Protein AF-A0AAV5CLV4-F1 (afdb_monomer_lite)

InterPro domains:
  IPR002110 Ankyrin repeat [PF13857] (15-65)
  IPR002110 Ankyrin repeat [PS50088] (26-47)
  IPR036770 Ankyrin repeat-containing domain superfamily [G3DSA:1.25.40.20] (1-71)
  IPR036770 Ankyrin repeat-containing domain superfamily [SSF48403] (18-70)

pLDDT: mean 81.52, std 14.46, range [46.47, 95.0]

Structure (mmCIF, N/CA/C/O backbone):
data_AF-A0AAV5CLV4-F1
#
_entry.id   AF-A0AAV5CLV4-F1
#
loop_
_atom_site.group_PDB
_atom_site.id
_atom_site.type_symbol
_atom_site.label_atom_id
_atom_site.label_alt_id
_atom_site.label_comp_id
_atom_site.label_asym_id
_atom_site.label_entity_id
_atom_site.label_seq_id
_atom_site.pdbx_PDB_ins_code
_atom_site.Cartn_x
_atom_site.Cartn_y
_atom_site.Cartn_z
_atom_site.occupancy
_atom_site.B_iso_or_equiv
_atom_site.auth_seq_id
_atom_site.auth_comp_id
_atom_site.auth_asym_id
_atom_site.auth_atom_id
_atom_site.pdbx_PDB_model_num
ATOM 1 N N . MET A 1 1 ? -28.690 1.487 24.143 1.00 60.78 1 MET A N 1
ATOM 2 C CA . MET A 1 1 ? -28.660 0.338 23.209 1.00 60.78 1 MET A CA 1
ATOM 3 C C . MET A 1 1 ? -27.965 0.658 21.880 1.00 60.78 1 MET A C 1
ATOM 5 O O . MET A 1 1 ? -27.259 -0.201 21.384 1.00 60.78 1 MET A O 1
ATOM 9 N N . VAL A 1 2 ? -28.092 1.872 21.317 1.00 60.97 2 VAL A N 1
ATOM 10 C CA . VAL A 1 2 ? -27.455 2.236 20.024 1.00 60.97 2 VAL A CA 1
ATOM 11 C C . VAL A 1 2 ? -25.943 2.498 20.141 1.00 60.97 2 VAL A C 1
ATOM 13 O O . VAL A 1 2 ? -25.175 2.128 19.260 1.00 60.97 2 VAL A O 1
ATOM 16 N N . SER A 1 3 ? -25.487 3.051 21.271 1.00 67.94 3 SER A N 1
ATOM 17 C CA . SER A 1 3 ? -24.068 3.364 21.504 1.00 67.94 3 SER A CA 1
ATOM 18 C C . SER A 1 3 ? -23.170 2.1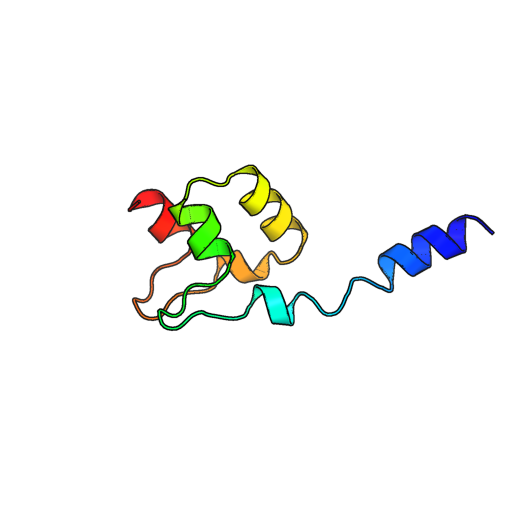24 21.579 1.00 67.94 3 SER A C 1
ATOM 20 O O . SER A 1 3 ? -22.006 2.204 21.213 1.00 67.94 3 SER A O 1
ATOM 22 N N . LEU A 1 4 ? -23.712 0.972 21.996 1.00 62.34 4 LEU A N 1
ATOM 23 C CA . LEU A 1 4 ? -22.965 -0.288 22.077 1.00 62.34 4 LEU A CA 1
ATOM 24 C C . LEU A 1 4 ? -22.656 -0.854 20.681 1.00 62.34 4 LEU A C 1
ATOM 26 O O . LEU A 1 4 ? -21.599 -1.436 20.483 1.00 62.34 4 LEU A O 1
ATOM 30 N N . LEU A 1 5 ? -23.543 -0.634 19.703 1.00 61.12 5 LEU A N 1
ATOM 31 C CA . LEU A 1 5 ? -23.339 -1.067 18.315 1.00 61.12 5 LEU A CA 1
ATOM 32 C C . LEU A 1 5 ? -22.294 -0.206 17.596 1.00 61.12 5 LEU A C 1
ATOM 34 O O . LEU A 1 5 ? -21.468 -0.743 16.865 1.00 61.12 5 LEU A O 1
ATOM 38 N N . ILE A 1 6 ? -22.290 1.110 17.843 1.00 65.88 6 ILE A N 1
ATOM 39 C CA . ILE A 1 6 ? -21.262 2.023 17.313 1.00 65.88 6 ILE A CA 1
ATOM 40 C C . ILE A 1 6 ? -19.895 1.691 17.924 1.00 65.88 6 ILE A C 1
ATOM 42 O O . ILE A 1 6 ? -18.895 1.641 17.216 1.00 65.88 6 ILE A O 1
ATOM 46 N N . TRP A 1 7 ? -19.857 1.403 19.226 1.00 65.50 7 TRP A N 1
ATOM 47 C CA . TRP A 1 7 ? -18.628 1.033 19.922 1.00 65.50 7 TRP A CA 1
ATOM 48 C C . TRP A 1 7 ? -18.100 -0.335 19.469 1.00 65.50 7 TRP A C 1
ATOM 50 O O . TRP A 1 7 ? -16.928 -0.449 19.148 1.00 65.50 7 TRP A O 1
ATOM 60 N N . LEU A 1 8 ? -18.962 -1.345 19.306 1.00 60.12 8 LEU A N 1
ATOM 61 C CA . LEU A 1 8 ? -18.568 -2.658 18.776 1.00 60.12 8 LEU A CA 1
ATOM 62 C C . LEU A 1 8 ? -18.098 -2.609 17.317 1.00 60.12 8 LEU A C 1
ATOM 64 O O . LEU A 1 8 ? -17.191 -3.355 16.959 1.00 60.12 8 LEU A O 1
ATOM 68 N N . ALA A 1 9 ? -18.662 -1.728 16.487 1.00 58.12 9 ALA A N 1
ATOM 69 C CA . ALA A 1 9 ? -18.153 -1.491 15.135 1.00 58.12 9 ALA A CA 1
ATOM 70 C C . ALA A 1 9 ? -16.742 -0.868 15.149 1.00 58.12 9 ALA A C 1
ATOM 72 O O . ALA A 1 9 ? -15.936 -1.153 14.264 1.00 58.12 9 ALA A O 1
ATOM 73 N N . GLN A 1 10 ? -16.431 -0.061 16.170 1.00 59.28 10 GLN A N 1
ATOM 74 C CA . GLN A 1 10 ? -15.109 0.528 16.394 1.00 59.28 10 GLN A CA 1
ATOM 75 C C . GLN A 1 10 ? -14.111 -0.491 16.988 1.00 59.28 10 GLN A C 1
ATOM 77 O O . GLN A 1 10 ? -12.943 -0.495 16.602 1.00 59.28 10 GLN A O 1
ATOM 82 N N . GLU A 1 11 ? -14.573 -1.362 17.891 1.00 57.72 11 GLU A N 1
ATOM 83 C CA . GLU A 1 11 ? -13.784 -2.368 18.623 1.00 57.72 11 GLU A CA 1
ATOM 84 C C . GLU A 1 11 ? -13.417 -3.570 17.735 1.00 57.72 11 GLU A C 1
ATOM 86 O O . GLU A 1 11 ? -12.290 -4.061 17.759 1.00 57.72 11 GLU A O 1
ATOM 91 N N . HIS A 1 12 ? -14.341 -3.996 16.865 1.00 48.28 12 HIS A N 1
ATOM 92 C CA . HIS A 1 12 ? -14.091 -4.940 15.774 1.00 48.28 12 HIS A CA 1
ATOM 93 C C . HIS A 1 12 ? -13.565 -4.223 14.526 1.00 48.28 12 HIS A C 1
ATOM 95 O O . HIS A 1 12 ? -13.920 -4.571 13.396 1.00 48.28 12 HIS A O 1
ATOM 101 N N . ARG A 1 13 ? -12.645 -3.264 14.710 1.00 50.75 13 ARG A N 1
ATOM 102 C CA . ARG A 1 13 ? -11.650 -2.932 13.687 1.00 50.75 13 ARG A CA 1
ATOM 103 C C . ARG A 1 13 ? -10.890 -4.226 13.423 1.00 50.75 13 ARG A C 1
ATOM 105 O O . ARG A 1 13 ? -9.967 -4.598 14.142 1.00 50.75 13 ARG A O 1
ATOM 112 N N . LEU A 1 14 ? -11.421 -4.968 12.455 1.00 47.56 14 LEU A N 1
ATOM 113 C CA . LEU A 1 14 ? -10.994 -6.283 12.017 1.00 47.56 14 LEU A CA 1
ATOM 114 C C . LEU A 1 14 ? -9.469 -6.318 12.007 1.00 47.56 14 LEU A C 1
ATOM 116 O O . LEU A 1 14 ? -8.841 -5.322 11.646 1.00 47.56 14 LEU A O 1
ATOM 120 N N . GLY A 1 15 ? -8.881 -7.455 12.378 1.00 46.47 15 GLY A N 1
ATOM 121 C CA . GLY A 1 15 ? -7.445 -7.738 12.302 1.00 46.47 15 GLY A CA 1
ATOM 122 C C . GLY A 1 15 ? -6.878 -7.713 10.872 1.00 46.47 15 GLY A C 1
ATOM 123 O O . GLY A 1 15 ? -6.148 -8.609 10.472 1.00 46.47 15 GLY A O 1
ATOM 124 N N . ALA A 1 16 ? -7.218 -6.688 10.098 1.00 53.66 16 ALA A N 1
ATOM 125 C CA . ALA A 1 16 ? -6.798 -6.375 8.757 1.00 53.66 16 ALA A CA 1
ATOM 126 C C . ALA A 1 16 ? -5.518 -5.521 8.645 1.00 53.66 16 ALA A C 1
ATOM 128 O O . ALA A 1 16 ? -4.979 -5.520 7.539 1.00 53.66 16 ALA A O 1
ATOM 129 N N . PRO A 1 17 ? -4.943 -4.833 9.668 1.00 57.41 17 PRO A N 1
ATOM 130 C CA . PRO A 1 17 ? -3.700 -4.093 9.420 1.00 57.41 17 PRO A CA 1
ATOM 131 C C . PRO A 1 17 ? -2.549 -5.030 9.016 1.00 57.41 17 PRO A C 1
ATOM 133 O O . PRO A 1 17 ? -1.699 -4.651 8.211 1.00 57.41 17 PRO A O 1
ATOM 136 N N . SER A 1 18 ? -2.565 -6.283 9.485 1.00 64.31 18 SER A N 1
ATOM 137 C CA . SER A 1 18 ? -1.611 -7.330 9.092 1.00 64.31 18 SER A CA 1
ATOM 138 C C . SER A 1 18 ? -1.825 -7.851 7.663 1.00 64.31 18 SER A C 1
ATOM 140 O O . SER A 1 18 ? -0.868 -8.261 7.010 1.00 64.31 18 SER A O 1
ATOM 142 N N . LEU A 1 19 ? -3.060 -7.822 7.146 1.00 72.38 19 LEU A N 1
ATOM 143 C CA . LEU A 1 19 ? -3.353 -8.205 5.762 1.00 72.38 19 LEU A CA 1
ATOM 144 C C . LEU A 1 19 ? -2.953 -7.107 4.779 1.00 72.38 19 LEU A C 1
ATOM 146 O O . LEU A 1 19 ? -2.375 -7.413 3.742 1.00 72.38 19 LEU A O 1
ATOM 150 N N . LEU A 1 20 ? -3.204 -5.839 5.113 1.00 80.12 20 LEU A N 1
ATOM 151 C CA . LEU A 1 20 ? -2.847 -4.716 4.241 1.00 80.12 20 LEU A CA 1
ATOM 152 C C . LEU A 1 20 ? -1.325 -4.516 4.135 1.00 80.12 20 LEU A C 1
ATOM 154 O O . LEU A 1 20 ? -0.826 -4.023 3.125 1.00 80.12 20 LEU A O 1
ATOM 158 N N . SER A 1 21 ? -0.582 -4.935 5.162 1.00 81.81 21 SER A N 1
ATOM 159 C CA . SER A 1 21 ? 0.885 -4.923 5.186 1.00 81.81 21 SER A CA 1
ATOM 160 C C . SER A 1 21 ? 1.529 -6.159 4.550 1.00 81.81 21 SER A C 1
ATOM 162 O O . SER A 1 21 ? 2.758 -6.206 4.436 1.00 81.81 21 SER A O 1
ATOM 164 N N . ARG A 1 22 ? 0.742 -7.136 4.069 1.00 87.62 22 ARG A N 1
ATOM 165 C CA . ARG A 1 22 ? 1.296 -8.238 3.275 1.00 87.62 22 ARG A CA 1
ATOM 166 C C . ARG A 1 22 ? 1.922 -7.706 1.993 1.00 87.62 22 ARG A C 1
ATOM 168 O O . ARG A 1 22 ? 1.360 -6.864 1.295 1.00 87.62 22 ARG A O 1
ATOM 175 N N . LYS A 1 23 ? 3.083 -8.270 1.681 1.00 91.25 23 LYS A N 1
ATOM 176 C CA . LYS A 1 23 ? 3.826 -8.010 0.456 1.00 91.25 23 LYS A CA 1
ATOM 177 C C . LYS A 1 23 ? 3.633 -9.162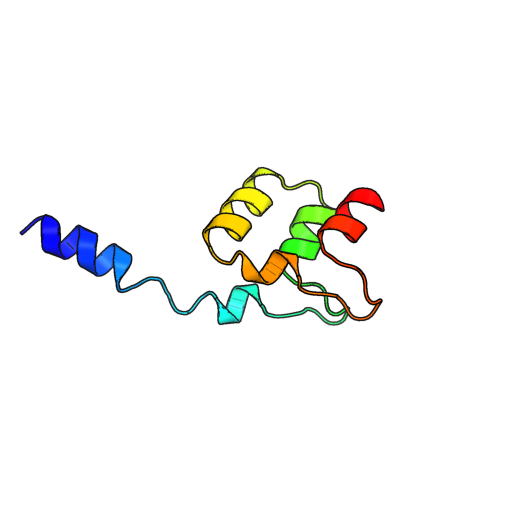 -0.525 1.00 91.25 23 LYS A C 1
ATOM 179 O O . LYS A 1 23 ? 3.581 -10.323 -0.115 1.00 91.25 23 LYS A O 1
ATOM 184 N N . ASN A 1 24 ? 3.530 -8.847 -1.812 1.00 90.75 24 ASN A N 1
ATOM 185 C CA . ASN A 1 24 ? 3.588 -9.845 -2.877 1.00 90.75 24 ASN A CA 1
ATOM 186 C C . ASN A 1 24 ? 5.048 -10.316 -3.106 1.00 90.75 24 ASN A C 1
ATOM 188 O O . ASN A 1 24 ? 5.960 -9.940 -2.367 1.00 90.75 24 ASN A O 1
ATOM 192 N N . ARG A 1 25 ? 5.289 -11.128 -4.147 1.00 94.06 25 ARG A N 1
ATOM 193 C CA . ARG A 1 25 ? 6.637 -11.637 -4.487 1.00 94.06 25 ARG A CA 1
ATOM 194 C C . ARG A 1 25 ? 7.664 -10.537 -4.794 1.00 94.06 25 ARG A C 1
ATOM 196 O O . ARG A 1 25 ? 8.854 -10.754 -4.607 1.00 94.06 25 ARG A O 1
ATOM 203 N N . GLU A 1 26 ? 7.210 -9.368 -5.223 1.00 90.25 26 GLU A N 1
ATOM 204 C CA . GLU A 1 26 ? 8.044 -8.206 -5.553 1.00 90.25 26 GLU A CA 1
ATOM 205 C C . GLU A 1 26 ? 8.224 -7.260 -4.358 1.00 90.25 26 GLU A C 1
ATOM 207 O O . GLU A 1 26 ? 8.875 -6.223 -4.461 1.00 90.25 26 GLU A O 1
ATOM 212 N N . GLY A 1 27 ? 7.646 -7.591 -3.201 1.00 93.62 27 GLY A N 1
ATOM 213 C CA . GLY A 1 27 ? 7.656 -6.712 -2.039 1.00 93.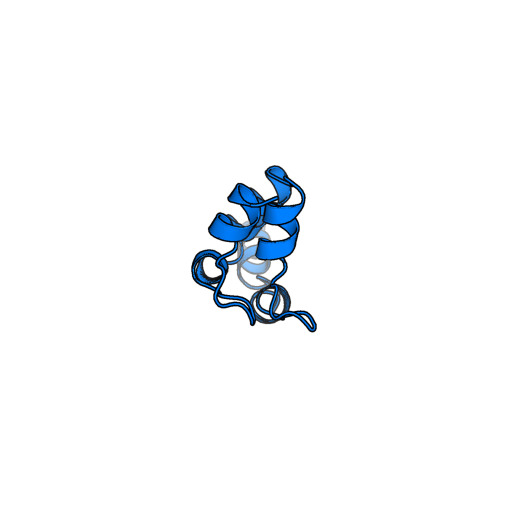62 27 GLY A CA 1
ATOM 214 C C . GLY A 1 27 ? 6.554 -5.648 -2.062 1.00 93.62 27 GLY A C 1
ATOM 215 O O . GLY A 1 27 ? 6.472 -4.851 -1.128 1.00 93.62 27 GLY A O 1
ATOM 216 N N . ASN A 1 28 ? 5.701 -5.623 -3.090 1.00 92.50 28 ASN A N 1
ATOM 217 C CA . ASN A 1 28 ? 4.637 -4.635 -3.227 1.00 92.50 28 ASN A CA 1
ATOM 218 C C . ASN A 1 28 ? 3.523 -4.918 -2.217 1.00 92.50 28 ASN A C 1
ATOM 220 O O . ASN A 1 28 ? 2.996 -6.030 -2.136 1.00 92.50 28 ASN A O 1
ATOM 224 N N . THR A 1 29 ? 3.166 -3.896 -1.445 1.00 92.88 29 THR A N 1
ATOM 225 C CA . THR A 1 29 ? 1.950 -3.897 -0.622 1.00 92.88 29 THR A CA 1
ATOM 226 C C . THR A 1 29 ? 0.732 -3.565 -1.480 1.00 92.88 29 THR A C 1
ATOM 228 O O . THR A 1 29 ? 0.860 -3.109 -2.617 1.00 92.88 29 THR A O 1
ATOM 231 N N . VAL A 1 30 ? -0.467 -3.713 -0.913 1.00 91.94 30 VAL A N 1
ATOM 232 C CA . VAL A 1 30 ? -1.712 -3.297 -1.582 1.00 91.94 30 VAL A 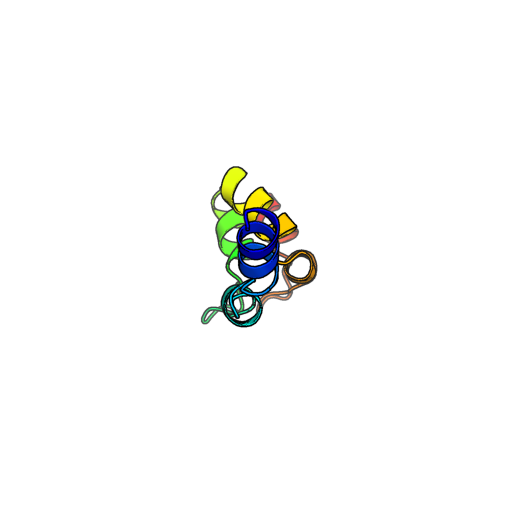CA 1
ATOM 233 C C . VAL A 1 30 ? -1.683 -1.823 -2.009 1.00 91.94 30 VAL A C 1
ATOM 235 O O . VAL A 1 30 ? -2.220 -1.475 -3.056 1.00 91.94 30 VAL A O 1
ATOM 238 N N . LEU A 1 31 ? -0.983 -0.970 -1.252 1.00 92.19 31 LEU A N 1
ATOM 239 C CA . LEU A 1 31 ? -0.844 0.446 -1.575 1.00 92.19 31 LEU A CA 1
ATOM 240 C C . LEU A 1 31 ? 0.061 0.684 -2.792 1.00 92.19 31 LEU A C 1
ATOM 242 O O . LEU A 1 31 ? -0.249 1.559 -3.586 1.00 92.19 31 LEU A O 1
ATOM 246 N N . HIS A 1 32 ? 1.126 -0.108 -2.977 1.00 93.31 32 HIS A N 1
ATOM 247 C CA . HIS A 1 32 ? 1.956 -0.032 -4.189 1.00 93.31 32 HIS A CA 1
ATOM 248 C C . HIS A 1 32 ? 1.131 -0.359 -5.434 1.00 93.31 32 HIS A C 1
ATOM 250 O O . HIS A 1 32 ? 1.226 0.341 -6.433 1.00 93.31 32 HIS A O 1
ATOM 256 N N . MET A 1 33 ? 0.290 -1.395 -5.353 1.00 93.06 33 MET A N 1
ATOM 257 C CA . MET A 1 33 ? -0.578 -1.799 -6.462 1.00 93.06 33 MET A CA 1
ATOM 258 C C . MET A 1 33 ? -1.643 -0.737 -6.760 1.00 93.06 33 MET A C 1
ATOM 260 O O . MET A 1 33 ? -1.871 -0.408 -7.918 1.00 93.06 33 MET A O 1
ATOM 264 N N . ALA A 1 34 ? -2.280 -0.180 -5.725 1.00 92.81 34 ALA A N 1
ATOM 265 C CA . ALA A 1 34 ? -3.285 0.869 -5.895 1.00 92.81 34 ALA A CA 1
ATOM 266 C C . ALA A 1 34 ? -2.685 2.138 -6.524 1.00 92.81 34 ALA A C 1
ATOM 268 O O . ALA A 1 34 ? -3.280 2.699 -7.438 1.00 92.81 34 ALA A O 1
ATOM 269 N N . ALA A 1 35 ? -1.491 2.535 -6.076 1.00 93.44 35 ALA A N 1
ATOM 270 C CA . ALA A 1 35 ? -0.712 3.630 -6.644 1.00 93.44 35 ALA A CA 1
ATOM 271 C C . ALA A 1 35 ? -0.339 3.383 -8.115 1.00 93.44 35 ALA A C 1
ATOM 273 O O . ALA A 1 35 ? -0.630 4.218 -8.962 1.00 93.44 35 ALA A O 1
ATOM 274 N N . HIS A 1 36 ? 0.237 2.217 -8.417 1.00 91.88 36 HIS A N 1
ATOM 275 C CA . HIS A 1 36 ? 0.651 1.822 -9.768 1.00 91.88 36 HIS A CA 1
ATOM 276 C C . HIS A 1 36 ? -0.499 1.832 -10.787 1.00 91.88 36 HIS A C 1
ATOM 278 O O . HIS A 1 36 ? -0.297 2.059 -11.973 1.00 91.88 36 HIS A O 1
ATOM 284 N N . HIS A 1 37 ? -1.717 1.520 -10.342 1.00 91.19 37 HIS A N 1
ATOM 285 C CA . HIS A 1 37 ? -2.894 1.456 -11.207 1.00 91.19 37 HIS A CA 1
ATOM 286 C C . HIS A 1 37 ? -3.759 2.728 -11.174 1.00 91.19 37 HIS A C 1
ATOM 288 O O . HIS A 1 37 ? -4.822 2.738 -11.794 1.00 91.19 37 HIS A O 1
ATOM 294 N N . GLY A 1 38 ? -3.347 3.782 -10.455 1.00 90.06 38 GLY A N 1
ATOM 295 C CA . GLY A 1 38 ? -4.113 5.032 -10.348 1.00 90.06 38 GLY A CA 1
ATOM 296 C C . GLY A 1 38 ? -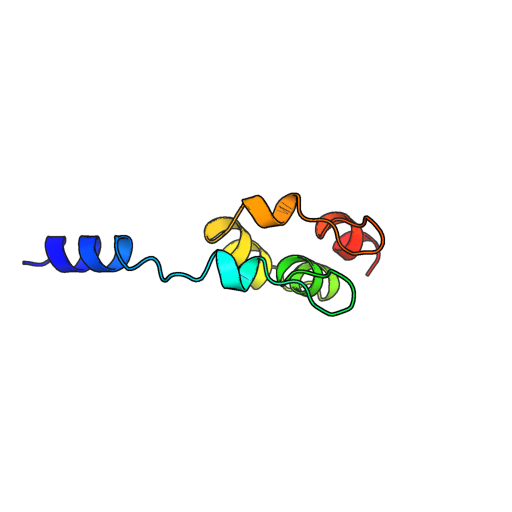5.476 4.862 -9.666 1.00 90.06 38 GLY A C 1
ATOM 297 O O . GLY A 1 38 ? -6.470 5.466 -10.059 1.00 90.06 38 GLY A O 1
ATOM 298 N N . HIS A 1 39 ? -5.576 3.964 -8.685 1.00 93.44 39 HIS A N 1
ATOM 299 C CA . HIS A 1 39 ? -6.819 3.710 -7.956 1.00 93.44 39 HIS A CA 1
ATOM 300 C C . HIS A 1 39 ? -6.974 4.659 -6.764 1.00 93.44 39 HIS A C 1
ATOM 302 O O . HIS A 1 39 ? -6.908 4.239 -5.607 1.00 93.44 39 HIS A O 1
ATOM 308 N N . ASP A 1 40 ? -7.225 5.935 -7.048 1.00 90.19 40 ASP A N 1
ATOM 309 C CA . ASP A 1 40 ? -7.238 7.028 -6.064 1.00 90.19 40 ASP A CA 1
ATOM 310 C C . ASP A 1 40 ? -8.190 6.771 -4.883 1.00 90.19 40 ASP A C 1
ATOM 312 O O . ASP A 1 40 ? -7.812 6.904 -3.719 1.00 90.19 40 ASP A O 1
ATOM 316 N N . ALA A 1 41 ? -9.405 6.290 -5.169 1.00 90.75 41 ALA A N 1
ATOM 317 C CA . ALA A 1 41 ? -10.392 5.955 -4.139 1.00 90.75 41 ALA A CA 1
ATOM 318 C C . ALA A 1 41 ? -9.916 4.824 -3.207 1.00 90.75 41 ALA A C 1
ATOM 320 O O . ALA A 1 41 ? -10.209 4.814 -2.013 1.00 90.75 41 ALA A O 1
ATOM 321 N N . VAL A 1 42 ? -9.157 3.861 -3.739 1.00 88.25 42 VAL A N 1
ATOM 322 C CA . VAL A 1 42 ? -8.583 2.766 -2.945 1.00 88.25 42 VAL A CA 1
ATOM 323 C C . VAL A 1 42 ? -7.424 3.287 -2.097 1.00 88.25 42 VAL A C 1
ATOM 325 O O . VAL A 1 42 ? -7.289 2.891 -0.941 1.00 88.25 42 VAL A O 1
ATOM 328 N N . VAL A 1 43 ? -6.616 4.204 -2.635 1.00 89.50 43 VAL A N 1
ATOM 329 C CA . VAL A 1 43 ? -5.520 4.857 -1.907 1.00 89.50 43 VAL A CA 1
ATOM 330 C C . VAL A 1 43 ? -6.047 5.640 -0.700 1.00 89.50 43 VAL A C 1
ATOM 332 O O . VAL A 1 43 ? -5.500 5.481 0.393 1.00 89.50 43 VAL A O 1
ATOM 335 N N . GLU A 1 44 ? -7.131 6.407 -0.844 1.00 89.50 44 GLU A N 1
ATOM 336 C CA . GLU A 1 44 ? -7.755 7.123 0.281 1.00 89.50 44 GLU A CA 1
ATOM 337 C C . GLU A 1 44 ? -8.221 6.171 1.388 1.00 89.50 44 GLU A C 1
ATOM 339 O O . GLU A 1 44 ? -7.889 6.357 2.563 1.00 89.50 44 GLU A O 1
ATOM 344 N N . VAL A 1 45 ? -8.940 5.105 1.023 1.00 88.88 45 VAL A N 1
ATOM 345 C CA . VAL A 1 45 ? -9.425 4.110 1.991 1.00 88.88 45 VAL A CA 1
ATOM 346 C C . VAL A 1 45 ? -8.257 3.422 2.703 1.00 88.88 45 VAL A C 1
ATOM 348 O O . VAL A 1 45 ? -8.296 3.229 3.920 1.00 88.88 45 VAL A O 1
ATOM 351 N N . LEU A 1 46 ? -7.190 3.087 1.974 1.00 86.81 46 LEU A N 1
ATOM 352 C CA . LEU A 1 46 ? -5.988 2.477 2.543 1.00 86.81 46 LEU A CA 1
ATOM 353 C C . LEU A 1 46 ? -5.237 3.425 3.483 1.00 86.81 46 LEU A C 1
ATOM 355 O O . LEU A 1 46 ? -4.732 2.964 4.506 1.00 86.81 46 LEU A O 1
ATOM 359 N N . MET A 1 47 ? -5.195 4.727 3.189 1.00 86.38 47 MET A N 1
ATOM 360 C CA . MET A 1 47 ? -4.591 5.727 4.076 1.00 86.38 47 MET A CA 1
ATOM 361 C C . MET A 1 47 ? -5.367 5.887 5.383 1.00 86.38 47 MET A C 1
ATOM 363 O O . MET A 1 47 ? -4.756 5.993 6.447 1.00 86.38 47 MET A O 1
ATOM 367 N N . LEU A 1 48 ? -6.700 5.838 5.325 1.00 86.50 48 LEU A N 1
ATOM 368 C CA . LEU A 1 48 ? -7.554 5.876 6.516 1.00 86.50 48 LEU A CA 1
ATOM 369 C C . LEU A 1 48 ? -7.455 4.590 7.350 1.00 86.50 48 LEU A C 1
ATOM 371 O O . LEU A 1 48 ? -7.531 4.631 8.581 1.00 86.50 48 LEU A O 1
ATOM 375 N N . ALA A 1 49 ? -7.297 3.440 6.691 1.00 85.06 49 ALA A N 1
ATOM 376 C CA . ALA A 1 49 ? -7.221 2.143 7.352 1.00 85.06 49 ALA A CA 1
ATOM 377 C C . ALA A 1 49 ? -5.830 1.842 7.936 1.00 85.06 49 ALA A C 1
ATOM 379 O O . ALA A 1 49 ? -5.732 1.283 9.030 1.00 85.06 49 ALA A O 1
ATOM 380 N N . ALA A 1 50 ? -4.759 2.180 7.213 1.00 83.56 50 ALA A N 1
ATOM 381 C CA . ALA A 1 50 ? -3.389 1.800 7.546 1.00 83.56 50 ALA A CA 1
ATOM 382 C C . ALA A 1 50 ? -2.360 2.829 7.023 1.00 83.56 50 ALA A C 1
ATOM 384 O O . ALA A 1 50 ? -1.632 2.556 6.063 1.00 83.56 50 ALA A O 1
ATOM 385 N N . PRO A 1 51 ? -2.210 3.984 7.698 1.00 84.69 51 PRO A N 1
ATOM 386 C CA . PRO A 1 51 ? -1.298 5.049 7.268 1.00 84.69 51 PRO A CA 1
ATOM 387 C C . PRO A 1 51 ? 0.178 4.617 7.249 1.00 84.69 51 PRO A C 1
ATOM 389 O O . PRO A 1 51 ? 0.976 5.161 6.486 1.00 84.69 51 PRO A O 1
ATOM 392 N N . ALA A 1 52 ? 0.546 3.591 8.025 1.00 86.06 52 ALA A N 1
ATOM 393 C CA . ALA A 1 52 ? 1.895 3.023 8.051 1.00 86.06 52 ALA A CA 1
ATOM 394 C C . ALA A 1 52 ? 2.346 2.432 6.697 1.00 86.06 52 ALA A C 1
ATOM 396 O O . ALA A 1 52 ? 3.544 2.277 6.465 1.00 86.06 52 ALA A O 1
ATOM 397 N N . LEU A 1 53 ? 1.415 2.125 5.783 1.00 85.88 53 LEU A N 1
ATOM 398 C CA . LEU A 1 53 ? 1.743 1.610 4.449 1.00 85.88 53 LEU A CA 1
ATOM 399 C C . LEU A 1 53 ? 2.423 2.648 3.554 1.00 85.88 53 LEU A C 1
ATOM 401 O O . LEU A 1 53 ? 3.137 2.253 2.636 1.00 85.88 53 LEU A O 1
ATOM 405 N N . SER A 1 54 ? 2.232 3.943 3.828 1.00 86.38 54 SER A N 1
ATOM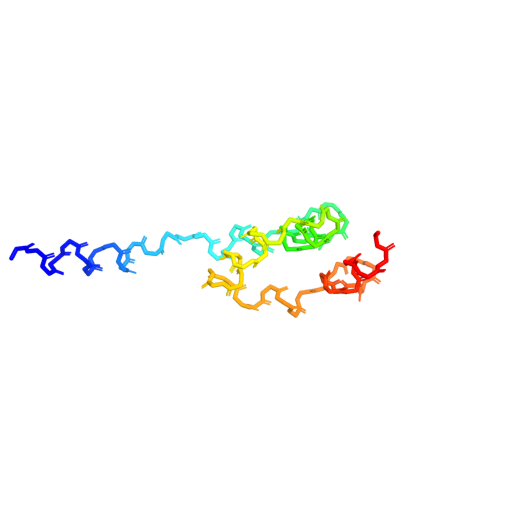 406 C CA . SER A 1 54 ? 2.859 5.044 3.080 1.00 86.38 54 SER A CA 1
ATOM 407 C C . SER A 1 54 ? 4.389 4.962 3.070 1.00 86.38 54 SER A C 1
ATOM 409 O O . SER A 1 54 ? 5.017 5.281 2.064 1.00 86.38 54 SER A O 1
ATOM 411 N N . SER A 1 55 ? 4.981 4.486 4.170 1.00 87.62 55 SER A N 1
ATOM 412 C CA . SER A 1 55 ? 6.431 4.351 4.342 1.00 87.62 55 SER A CA 1
ATOM 413 C C . SER A 1 55 ? 6.960 2.966 3.952 1.00 87.62 55 SER A C 1
ATOM 415 O O . SER A 1 55 ? 8.161 2.714 4.072 1.00 87.62 55 SER A O 1
ATOM 417 N N . ALA A 1 56 ? 6.097 2.035 3.537 1.00 89.50 56 ALA A N 1
ATOM 418 C CA . ALA A 1 56 ? 6.544 0.710 3.135 1.00 89.50 56 ALA A CA 1
ATOM 419 C C . ALA A 1 56 ? 7.359 0.801 1.841 1.00 89.50 56 ALA A C 1
ATOM 421 O O . ALA A 1 56 ? 6.994 1.538 0.937 1.00 89.50 56 ALA A O 1
ATOM 422 N N . VAL A 1 57 ? 8.424 0.011 1.730 1.00 93.31 57 VAL A N 1
ATOM 423 C CA . VAL A 1 57 ? 9.190 -0.133 0.484 1.00 93.31 57 VAL A CA 1
ATOM 424 C C . VAL A 1 57 ? 9.095 -1.555 -0.049 1.00 93.31 57 VAL A C 1
ATOM 426 O O . VAL A 1 57 ? 9.037 -2.519 0.732 1.00 93.31 57 VAL A O 1
ATOM 429 N N . ASN A 1 58 ? 9.060 -1.688 -1.370 1.00 93.19 58 ASN A N 1
ATOM 430 C CA . ASN A 1 58 ? 9.124 -2.978 -2.048 1.00 93.19 58 ASN A CA 1
ATOM 431 C C . ASN A 1 58 ? 10.567 -3.508 -2.149 1.00 93.19 58 ASN A C 1
ATOM 433 O O . ASN A 1 58 ? 11.500 -2.915 -1.605 1.00 93.19 58 ASN A O 1
ATOM 437 N N . ASN A 1 59 ? 10.768 -4.644 -2.823 1.00 95.00 59 ASN A N 1
ATOM 438 C CA . ASN A 1 59 ? 12.090 -5.276 -2.913 1.00 95.00 59 ASN A CA 1
ATOM 439 C C . ASN A 1 59 ? 13.087 -4.473 -3.764 1.00 95.00 59 ASN A C 1
ATOM 441 O O . ASN A 1 59 ? 14.289 -4.686 -3.647 1.00 95.00 59 ASN A O 1
ATOM 445 N N . ALA A 1 60 ? 12.604 -3.543 -4.590 1.00 92.25 60 ALA A N 1
ATOM 446 C CA . ALA A 1 60 ? 13.432 -2.605 -5.341 1.00 92.25 60 ALA A CA 1
ATOM 447 C C . ALA A 1 60 ? 13.711 -1.303 -4.562 1.00 92.25 60 ALA A C 1
ATOM 449 O O . ALA A 1 60 ? 14.298 -0.375 -5.108 1.00 92.25 60 ALA A O 1
ATOM 450 N N . GLY A 1 61 ? 13.280 -1.208 -3.298 1.00 93.38 61 GLY A N 1
ATOM 451 C CA . GLY A 1 61 ? 13.449 -0.007 -2.477 1.00 93.38 61 GLY A CA 1
ATOM 452 C C . GLY A 1 61 ? 12.510 1.143 -2.851 1.00 93.38 61 GLY A C 1
ATOM 453 O O . GLY A 1 61 ? 12.699 2.260 -2.377 1.00 93.38 61 GLY A O 1
ATOM 454 N N . MET A 1 62 ? 11.497 0.891 -3.682 1.00 93.38 62 MET A N 1
ATOM 455 C CA . MET A 1 62 ? 10.536 1.902 -4.116 1.00 93.38 62 MET A CA 1
ATOM 456 C C . MET A 1 62 ? 9.399 2.017 -3.105 1.00 93.38 62 MET A C 1
ATOM 458 O O . MET A 1 62 ? 8.929 1.002 -2.592 1.00 93.38 62 MET A O 1
ATOM 462 N N . SER A 1 63 ? 8.951 3.244 -2.838 1.00 92.88 63 SER A N 1
ATOM 463 C CA . SER A 1 63 ? 7.741 3.512 -2.057 1.00 92.88 63 SER A CA 1
ATOM 464 C C . SER A 1 63 ? 6.490 3.466 -2.949 1.00 92.88 63 SER A C 1
ATOM 466 O O . SER A 1 63 ? 6.608 3.626 -4.166 1.00 92.88 63 SER A O 1
ATOM 468 N N . PRO A 1 64 ? 5.275 3.329 -2.385 1.00 90.81 64 PRO A N 1
ATOM 469 C CA . PRO A 1 64 ? 4.041 3.380 -3.161 1.00 90.81 64 PRO A CA 1
ATOM 470 C C . PRO A 1 64 ? 3.921 4.668 -3.975 1.00 90.81 64 PRO A C 1
ATOM 472 O O . PRO A 1 64 ? 3.510 4.630 -5.127 1.00 90.81 64 PRO A O 1
ATOM 475 N N . LEU A 1 65 ? 4.345 5.799 -3.398 1.00 90.44 65 LEU A N 1
ATOM 476 C CA . LEU A 1 65 ? 4.358 7.086 -4.089 1.00 90.44 65 LEU A CA 1
ATOM 477 C C . LEU A 1 65 ? 5.333 7.087 -5.272 1.00 90.44 65 LEU A C 1
ATOM 479 O O . LEU A 1 65 ? 4.998 7.598 -6.333 1.00 90.44 65 LEU A O 1
ATOM 483 N N . TYR A 1 66 ? 6.521 6.500 -5.107 1.00 91.94 66 TYR A N 1
ATOM 484 C CA . TYR A 1 66 ? 7.483 6.379 -6.202 1.00 91.94 66 TYR A CA 1
ATOM 485 C C . TYR A 1 66 ? 6.909 5.547 -7.353 1.00 91.94 66 TYR A C 1
ATOM 487 O O . TYR A 1 66 ? 7.038 5.930 -8.512 1.00 91.94 66 TYR A O 1
ATOM 495 N N . VAL A 1 67 ? 6.230 4.441 -7.033 1.00 91.25 67 VAL A N 1
ATOM 496 C CA . VAL A 1 67 ? 5.591 3.591 -8.043 1.00 91.25 67 VAL A CA 1
ATOM 497 C C . VAL A 1 67 ? 4.477 4.338 -8.786 1.00 91.25 67 VAL A C 1
ATOM 499 O O . VAL A 1 67 ? 4.435 4.217 -10.000 1.00 91.25 67 VAL A O 1
ATOM 502 N N . ALA A 1 68 ? 3.657 5.156 -8.109 1.00 90.81 68 ALA A N 1
ATOM 503 C CA . ALA A 1 68 ? 2.627 5.984 -8.765 1.00 90.81 68 ALA A CA 1
ATOM 504 C C . ALA A 1 68 ? 3.198 6.982 -9.786 1.00 90.81 68 ALA A C 1
ATOM 506 O O . ALA A 1 68 ? 2.555 7.286 -10.782 1.00 90.81 68 ALA A O 1
ATOM 507 N N . VAL A 1 69 ? 4.381 7.541 -9.512 1.00 91.44 69 VAL A N 1
ATOM 508 C CA . VAL A 1 69 ? 5.028 8.519 -10.405 1.00 91.44 69 VAL A CA 1
ATOM 509 C C . VAL A 1 69 ? 5.687 7.832 -11.602 1.00 91.44 69 VAL A C 1
ATOM 511 O O . VAL A 1 69 ? 5.838 8.445 -12.655 1.00 91.44 69 VAL A O 1
ATOM 514 N N . MET A 1 70 ? 6.109 6.578 -11.432 1.00 87.31 70 MET A N 1
ATOM 515 C CA . MET A 1 70 ? 6.789 5.808 -12.472 1.00 87.31 70 MET A CA 1
ATOM 516 C C . MET A 1 70 ? 5.849 5.028 -13.401 1.00 87.31 70 MET A C 1
ATOM 518 O O . MET A 1 70 ? 6.311 4.575 -14.450 1.00 87.31 70 MET A O 1
ATOM 522 N N . SER A 1 71 ? 4.594 4.818 -12.996 1.00 75.94 71 SER A N 1
ATOM 523 C CA . SER A 1 71 ? 3.564 4.071 -13.733 1.00 75.94 71 SER A CA 1
ATOM 524 C C . SER A 1 71 ? 2.819 4.901 -14.768 1.00 75.94 71 SER A C 1
ATOM 526 O O . SER A 1 71 ? 2.553 6.088 -14.478 1.00 75.94 71 SER A O 1
#

Radius of gyration: 14.64 Å; chains: 1; bounding box: 42×20×37 Å

Organism: NCBI:txid191504

Sequence (71 aa):
MVSLLIWLAQEHRLGAPSLLSRKNREGNTVLHMAAHHGHDAVVEVLMLAAPALSSAVNNAGMSPLYVAVMS

Foldseek 3Di:
DVVVVVVVVVVPLPPCLVVQCDADPQQDGPLLVCLLVVVVVVNVVCCVSHVVLQPGATPVRDGSPNNNVVD

Secondary structure (DSSP, 8-state):
-HHHHHHHHHHT--S-HHHHT---TTS--HHHHHHHTT-HHHHHHHHHH-GGGGG---TTS--HHHHHHH-